Protein AF-A0A6A3LVZ6-F1 (afdb_monomer_lite)

Radius of gyration: 19.45 Å; chains: 1; bounding box: 36×35×68 Å

Foldseek 3Di:
DDDDDCQVVVQVVVVVVLLVVLLVLVLLVLLCVQPVVVSVCCCCPVVVDDQDDPPDPRPPPRDDSDDDDDDPPVVCPPDPDPRPNPPPVCCNVDCVCVVDPDPVSVVSSVVSVVSNVVVVVVVD

Sequence (124 aa):
MPTRRDSSKNEETFRRDFQKVQEALALITAVEHADYHAYDYILTKHCGIVRGRYGEELDEVKIETRFLLDLDMASHENQTDDGAITYDLVRFCGTHQREHPSEEYLTALSQIAALDENIWELRG

pLDDT: mean 73.67, std 15.97, range [31.95, 93.12]

Secondary structure (DSSP, 8-state):
------HHHHHHHHHHHHHHHHHHHHHHHHHHHH-HHHHHHIIIIIS----SSTTS--TT-PPP--------GGGGTT--STT-----HHHHHTTHHHHS--HHHHHHHHHHHHHHHHHHHTT-

Structure (mmCIF, N/CA/C/O backbone):
data_AF-A0A6A3LVZ6-F1
#
_entry.id   AF-A0A6A3LVZ6-F1
#
loop_
_atom_site.group_PDB
_atom_site.id
_atom_site.type_symbol
_atom_site.label_atom_id
_atom_site.label_alt_id
_atom_site.label_comp_id
_atom_site.label_asym_id
_atom_site.label_entity_id
_atom_site.label_seq_id
_atom_site.pdbx_PDB_ins_code
_atom_site.Cartn_x
_atom_site.Cartn_y
_atom_site.Cartn_z
_atom_site.occupancy
_atom_site.B_iso_or_equiv
_atom_site.auth_seq_id
_atom_site.auth_comp_id
_atom_site.auth_asym_id
_atom_site.auth_atom_id
_atom_site.pdbx_PDB_model_num
ATOM 1 N N . MET A 1 1 ? 1.539 -8.955 -41.911 1.00 31.95 1 MET A N 1
ATOM 2 C CA . MET A 1 1 ? 2.652 -8.965 -40.940 1.00 31.95 1 MET A CA 1
ATOM 3 C C . MET A 1 1 ? 2.880 -7.527 -40.494 1.00 31.95 1 MET A C 1
ATOM 5 O O . MET A 1 1 ? 3.474 -6.787 -41.270 1.00 31.95 1 MET A O 1
ATOM 9 N N . PRO A 1 2 ? 2.309 -7.071 -39.365 1.00 34.66 2 PRO A N 1
ATOM 10 C CA . PRO A 1 2 ? 2.479 -5.694 -38.916 1.00 34.66 2 PRO A CA 1
ATOM 11 C C . PRO A 1 2 ? 3.808 -5.522 -38.175 1.00 34.66 2 PRO A C 1
ATOM 13 O O . PRO A 1 2 ? 4.244 -6.389 -37.421 1.00 34.66 2 PRO A O 1
ATOM 16 N N . THR A 1 3 ? 4.450 -4.395 -38.449 1.00 43.03 3 THR A N 1
ATOM 17 C CA . THR A 1 3 ? 5.813 -4.035 -38.068 1.00 43.03 3 THR A CA 1
ATOM 18 C C . THR A 1 3 ? 5.882 -3.441 -36.656 1.00 43.03 3 THR A C 1
ATOM 20 O O . THR A 1 3 ? 5.219 -2.455 -36.349 1.00 43.03 3 THR A O 1
ATOM 23 N N . ARG A 1 4 ? 6.757 -4.045 -35.845 1.00 52.72 4 ARG A N 1
ATOM 24 C CA . ARG A 1 4 ? 7.405 -3.615 -34.590 1.00 52.72 4 ARG A CA 1
ATOM 25 C C . ARG A 1 4 ? 7.526 -2.079 -34.438 1.00 52.72 4 ARG A C 1
ATOM 27 O O . ARG A 1 4 ? 8.435 -1.482 -35.012 1.00 52.72 4 ARG A O 1
ATOM 34 N N . ARG A 1 5 ? 6.633 -1.430 -33.670 1.00 42.47 5 ARG A N 1
ATOM 35 C CA . ARG A 1 5 ? 6.787 -0.007 -33.271 1.00 42.47 5 ARG A CA 1
ATOM 36 C C . ARG A 1 5 ? 6.220 0.393 -31.894 1.00 42.47 5 ARG A C 1
ATOM 38 O O . ARG A 1 5 ? 6.208 1.582 -31.599 1.00 42.47 5 ARG A O 1
ATOM 45 N N . ASP A 1 6 ? 5.833 -0.561 -31.041 1.00 48.28 6 ASP A N 1
ATOM 46 C CA . ASP A 1 6 ? 5.129 -0.279 -29.771 1.00 48.28 6 ASP A CA 1
ATOM 47 C C . ASP A 1 6 ? 5.812 -0.831 -28.494 1.00 48.28 6 ASP A C 1
ATOM 49 O O . ASP A 1 6 ? 5.161 -0.947 -27.461 1.00 48.28 6 ASP A O 1
ATOM 53 N N . SER A 1 7 ? 7.111 -1.174 -28.496 1.00 52.88 7 SER A N 1
ATOM 54 C CA . SER A 1 7 ? 7.731 -1.752 -27.281 1.00 52.88 7 SER A CA 1
ATOM 55 C C . SER A 1 7 ? 8.014 -0.726 -26.171 1.00 52.88 7 SER A C 1
ATOM 57 O O . SER A 1 7 ? 7.783 -1.026 -25.004 1.00 52.88 7 SER A O 1
ATOM 59 N N . SER A 1 8 ? 8.434 0.505 -26.497 1.00 50.44 8 SER A N 1
ATOM 60 C CA . SER A 1 8 ? 8.816 1.496 -25.471 1.00 50.44 8 SER A CA 1
ATOM 61 C C . SER A 1 8 ? 7.624 2.083 -24.706 1.00 50.44 8 SER A C 1
ATOM 63 O O . SER A 1 8 ? 7.707 2.303 -23.501 1.00 50.44 8 SER A O 1
ATOM 65 N N . LYS A 1 9 ? 6.483 2.289 -25.381 1.00 52.16 9 LYS A N 1
ATOM 66 C CA . LYS A 1 9 ? 5.241 2.751 -24.735 1.00 52.16 9 LYS A CA 1
ATOM 67 C C . LYS A 1 9 ? 4.695 1.720 -23.748 1.00 52.16 9 LYS A C 1
ATOM 69 O O . LYS A 1 9 ? 4.144 2.101 -22.716 1.00 52.16 9 LYS A O 1
ATOM 74 N N . ASN A 1 10 ? 4.866 0.435 -24.054 1.00 68.56 10 ASN A N 1
ATOM 75 C CA . ASN A 1 10 ? 4.439 -0.645 -23.173 1.00 68.56 10 ASN A CA 1
ATOM 76 C C . ASN A 1 10 ? 5.322 -0.730 -21.928 1.00 68.56 10 ASN A C 1
ATOM 78 O O . ASN A 1 10 ? 4.796 -0.936 -20.841 1.00 68.56 10 ASN A O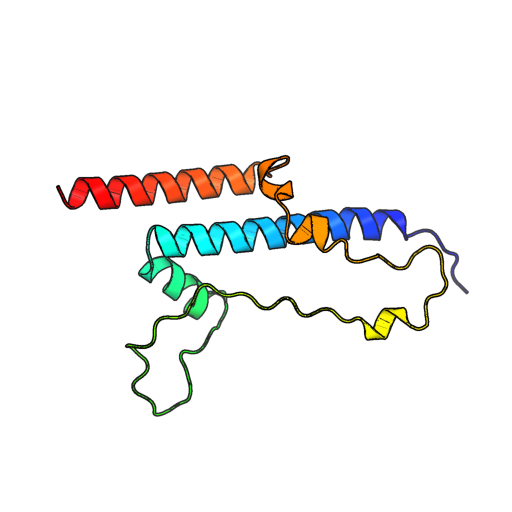 1
ATOM 82 N N . GLU A 1 11 ? 6.631 -0.497 -22.053 1.00 69.69 11 GLU A N 1
ATOM 83 C CA . GLU A 1 11 ? 7.542 -0.567 -20.909 1.00 69.69 11 GLU A CA 1
ATOM 84 C C . GLU A 1 11 ? 7.352 0.588 -19.913 1.00 69.69 11 GLU A C 1
ATOM 86 O O . GLU A 1 11 ? 7.267 0.349 -18.710 1.00 69.69 11 GLU A O 1
ATOM 91 N N . GLU A 1 12 ? 7.243 1.838 -20.376 1.00 75.69 12 GLU A N 1
ATOM 92 C CA . GLU A 1 12 ? 7.009 2.982 -19.477 1.00 75.69 12 GLU A CA 1
ATOM 93 C C . GLU A 1 12 ?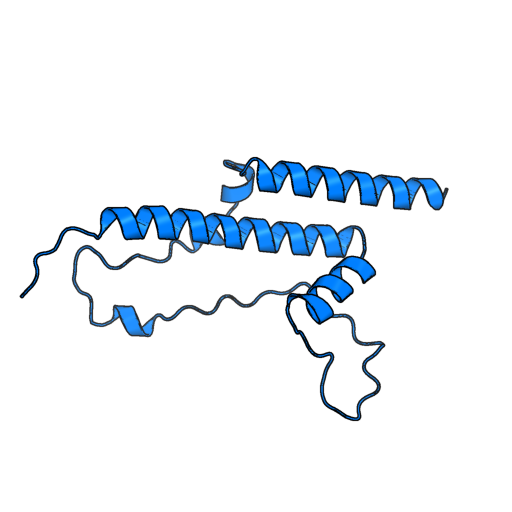 5.660 2.877 -18.757 1.00 75.69 12 GLU A C 1
ATOM 95 O O . GLU A 1 12 ? 5.569 3.130 -17.553 1.00 75.69 12 GLU A O 1
ATOM 100 N N . THR A 1 13 ? 4.619 2.454 -19.480 1.00 78.06 13 THR A N 1
ATOM 101 C CA . THR A 1 13 ? 3.291 2.230 -18.896 1.00 78.06 13 THR A CA 1
ATOM 102 C C . THR A 1 13 ? 3.343 1.105 -17.868 1.00 78.06 13 THR A C 1
ATOM 104 O O . THR A 1 13 ? 2.870 1.292 -16.750 1.00 78.06 13 THR A O 1
ATOM 107 N N . PHE A 1 14 ? 4.003 -0.008 -18.203 1.00 76.44 14 PHE A N 1
ATOM 108 C CA . PHE A 1 14 ? 4.206 -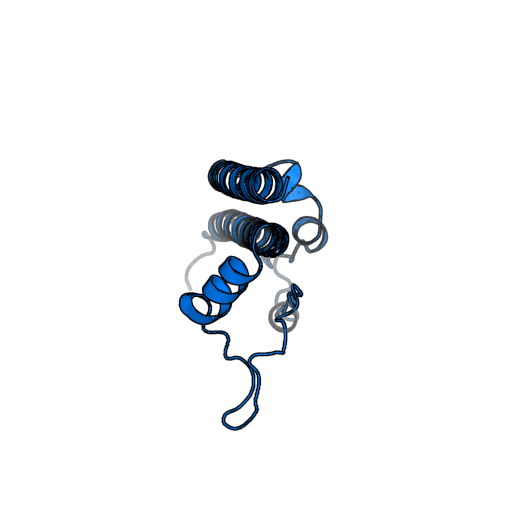1.127 -17.289 1.00 76.44 14 PHE A CA 1
ATOM 109 C C . PHE A 1 14 ? 4.943 -0.694 -16.021 1.00 76.44 14 PHE A C 1
ATOM 111 O O . PHE A 1 14 ? 4.467 -0.966 -14.927 1.00 76.44 14 PHE A O 1
ATOM 118 N N . ARG A 1 15 ? 6.054 0.047 -16.136 1.00 77.56 15 ARG A N 1
ATOM 119 C CA . ARG A 1 15 ? 6.815 0.550 -14.976 1.00 77.56 15 ARG A CA 1
ATOM 120 C C . ARG A 1 15 ? 5.980 1.467 -14.084 1.00 77.56 15 ARG A C 1
ATOM 122 O O . ARG A 1 15 ? 6.095 1.396 -12.863 1.00 77.56 15 ARG A O 1
ATOM 129 N N . ARG A 1 16 ? 5.136 2.314 -14.675 1.00 82.06 16 ARG A N 1
ATOM 130 C CA . ARG A 1 16 ? 4.237 3.194 -13.920 1.00 82.06 16 ARG A CA 1
ATOM 131 C C . ARG A 1 16 ? 3.153 2.402 -13.192 1.00 82.06 16 ARG A C 1
ATOM 133 O O . ARG A 1 16 ? 2.877 2.680 -12.030 1.00 82.06 16 ARG A O 1
ATOM 140 N N . ASP A 1 17 ? 2.553 1.419 -13.852 1.00 82.94 17 ASP A N 1
ATOM 141 C CA . ASP A 1 17 ? 1.548 0.557 -13.226 1.00 82.94 17 ASP A CA 1
ATOM 142 C C . ASP A 1 17 ? 2.182 -0.292 -12.113 1.00 82.94 17 ASP A C 1
ATOM 144 O O . ASP A 1 17 ? 1.600 -0.461 -11.044 1.00 82.94 17 ASP A O 1
ATOM 148 N N . PHE A 1 18 ? 3.428 -0.718 -12.309 1.00 81.75 18 PHE A N 1
ATOM 149 C CA . PHE A 1 18 ? 4.226 -1.426 -11.314 1.00 81.75 18 PHE A CA 1
ATOM 150 C C . PHE A 1 18 ? 4.481 -0.583 -10.058 1.00 81.75 18 PHE A C 1
ATOM 152 O O . PHE A 1 18 ? 4.289 -1.066 -8.943 1.00 81.75 18 PHE A O 1
ATOM 159 N N . GLN A 1 19 ? 4.831 0.696 -10.231 1.00 85.12 19 GLN A N 1
ATOM 160 C CA . GLN A 1 19 ? 4.952 1.644 -9.122 1.00 85.12 19 GLN A CA 1
ATOM 161 C C . GLN A 1 19 ? 3.617 1.834 -8.391 1.00 85.12 19 GLN A C 1
ATOM 163 O O . GLN A 1 19 ? 3.586 1.794 -7.164 1.00 85.12 19 GLN A O 1
ATOM 168 N N . LYS A 1 20 ? 2.507 1.981 -9.123 1.00 88.19 20 LYS A N 1
ATOM 169 C CA . LYS A 1 20 ? 1.175 2.135 -8.516 1.00 88.19 20 LYS A CA 1
ATOM 170 C C . LYS A 1 20 ? 0.782 0.940 -7.656 1.00 88.19 20 LYS A C 1
ATOM 172 O O . LYS A 1 20 ? 0.203 1.128 -6.591 1.00 88.19 20 LYS A O 1
ATOM 177 N N . VAL A 1 21 ? 1.092 -0.280 -8.099 1.00 88.06 21 VAL A N 1
ATOM 178 C CA . VAL A 1 21 ? 0.852 -1.490 -7.298 1.00 88.06 21 VAL A CA 1
ATOM 179 C C . VAL A 1 21 ? 1.690 -1.455 -6.021 1.00 88.06 21 VAL A C 1
ATOM 181 O O . VAL A 1 21 ? 1.155 -1.704 -4.944 1.00 88.06 21 VAL A O 1
ATOM 184 N N . GLN A 1 22 ? 2.973 -1.100 -6.122 1.00 88.06 22 GLN A N 1
ATOM 185 C CA . GLN A 1 22 ? 3.871 -0.992 -4.969 1.00 88.06 22 GLN A CA 1
ATOM 186 C C . GLN A 1 22 ? 3.330 0.001 -3.921 1.00 88.06 22 GLN A C 1
ATOM 188 O O . GLN A 1 22 ? 3.155 -0.348 -2.752 1.00 88.06 22 GLN A O 1
ATOM 193 N N . GLU A 1 23 ? 2.972 1.205 -4.374 1.00 91.00 23 GLU A N 1
ATOM 194 C CA . GLU A 1 23 ? 2.417 2.276 -3.543 1.00 91.00 23 GLU A CA 1
ATOM 195 C C . GLU A 1 23 ? 1.072 1.878 -2.920 1.00 91.00 23 GLU A C 1
ATOM 197 O O . GLU A 1 23 ? 0.853 2.096 -1.730 1.00 91.00 23 GLU A O 1
ATOM 202 N N . ALA A 1 24 ? 0.186 1.230 -3.680 1.00 90.62 24 ALA A N 1
ATOM 203 C CA . ALA A 1 24 ? -1.097 0.756 -3.166 1.00 90.62 24 ALA A CA 1
ATOM 204 C C . ALA A 1 24 ? -0.930 -0.295 -2.055 1.00 90.62 24 ALA A C 1
ATOM 206 O O . ALA A 1 24 ? -1.610 -0.218 -1.031 1.00 90.62 24 ALA A O 1
ATOM 207 N N . LEU A 1 25 ? -0.004 -1.247 -2.215 1.00 89.81 25 LEU A N 1
ATOM 208 C CA . LEU A 1 25 ? 0.298 -2.245 -1.182 1.00 89.81 25 LEU A CA 1
ATOM 209 C C . LEU A 1 25 ? 0.854 -1.592 0.091 1.00 89.81 25 LEU A C 1
ATOM 211 O O . LEU A 1 25 ? 0.478 -1.971 1.205 1.00 89.81 25 LEU A O 1
ATOM 215 N N . ALA A 1 26 ? 1.712 -0.582 -0.067 1.00 90.00 26 ALA A N 1
ATOM 216 C CA . ALA A 1 26 ? 2.234 0.190 1.053 1.00 90.00 26 ALA A CA 1
ATOM 217 C C . ALA A 1 26 ? 1.126 0.978 1.776 1.00 90.00 26 ALA A C 1
ATOM 219 O O . ALA A 1 26 ? 1.081 0.957 3.006 1.00 90.00 26 ALA A O 1
ATOM 220 N N . LEU A 1 27 ? 0.192 1.599 1.045 1.00 91.50 27 LEU A N 1
ATOM 221 C CA . LEU A 1 27 ? -0.958 2.299 1.636 1.00 91.50 27 LEU A CA 1
ATOM 222 C C . LEU A 1 27 ? -1.875 1.351 2.403 1.00 91.50 27 LEU A C 1
ATOM 224 O O . LEU A 1 27 ? -2.237 1.646 3.535 1.00 91.50 27 LEU A O 1
ATOM 228 N N . ILE A 1 28 ? -2.215 0.199 1.826 1.00 90.62 28 ILE A N 1
ATOM 229 C CA . ILE A 1 28 ? -3.044 -0.810 2.496 1.00 90.62 28 ILE A CA 1
ATOM 230 C C . ILE A 1 28 ? -2.381 -1.269 3.805 1.00 90.62 28 ILE A C 1
ATOM 232 O O . ILE A 1 28 ? -3.055 -1.406 4.824 1.00 90.62 28 ILE A O 1
ATOM 236 N N . THR A 1 29 ? -1.057 -1.445 3.795 1.00 90.81 29 THR A N 1
ATOM 237 C CA . THR A 1 29 ? -0.283 -1.786 4.999 1.00 90.81 29 THR A CA 1
ATOM 238 C C . THR A 1 29 ? -0.313 -0.661 6.035 1.00 90.81 29 THR A C 1
ATOM 240 O O . THR A 1 29 ? -0.463 -0.922 7.225 1.00 90.81 29 THR A O 1
ATOM 243 N N . ALA A 1 30 ? -0.208 0.597 5.600 1.00 90.62 30 ALA A N 1
ATOM 244 C CA . ALA A 1 30 ? -0.308 1.747 6.493 1.00 90.62 30 ALA A CA 1
ATOM 245 C C . ALA A 1 30 ? -1.705 1.860 7.129 1.00 90.62 30 ALA A C 1
ATOM 247 O O . ALA A 1 30 ? -1.805 2.145 8.320 1.00 90.62 30 ALA A O 1
ATOM 248 N N . VAL A 1 31 ? -2.771 1.588 6.366 1.00 91.25 31 VAL A N 1
ATOM 249 C CA . VAL A 1 31 ? -4.142 1.557 6.900 1.00 91.25 31 VAL A CA 1
ATOM 250 C C . VAL A 1 31 ? -4.292 0.460 7.946 1.00 91.25 31 VAL A C 1
ATOM 252 O O . VAL A 1 31 ? -4.876 0.725 8.984 1.00 91.25 31 VAL A O 1
ATOM 255 N N . GLU A 1 32 ? -3.749 -0.740 7.724 1.00 90.81 32 GLU A N 1
ATOM 256 C CA . GLU A 1 32 ? -3.823 -1.813 8.727 1.00 90.81 32 GLU A CA 1
ATOM 257 C C . GLU A 1 32 ? -3.183 -1.417 10.058 1.00 90.81 32 GLU A C 1
ATOM 259 O O . GLU A 1 32 ? -3.727 -1.731 11.117 1.00 90.81 32 GLU A O 1
ATOM 264 N N . HIS A 1 33 ? -2.068 -0.686 9.998 1.00 87.31 33 HIS A N 1
ATOM 265 C CA . HIS A 1 33 ? -1.386 -0.197 11.188 1.00 87.31 33 HIS A CA 1
ATOM 266 C C . HIS A 1 33 ? -2.184 0.883 11.931 1.00 87.31 33 HIS A C 1
ATOM 268 O O . HIS A 1 33 ? -2.251 0.839 13.157 1.00 87.31 33 HIS A O 1
ATOM 274 N N . ALA A 1 34 ? -2.787 1.824 11.198 1.00 88.00 34 ALA A N 1
ATOM 275 C CA . ALA A 1 34 ? -3.542 2.938 11.774 1.00 88.00 34 ALA A CA 1
ATOM 276 C C . ALA A 1 34 ? -4.947 2.521 12.252 1.00 88.00 34 ALA A C 1
ATOM 278 O O . ALA A 1 34 ? -5.378 2.876 13.346 1.00 88.00 34 ALA A O 1
ATOM 279 N N . ASP A 1 35 ? -5.679 1.759 11.436 1.00 88.56 35 ASP A N 1
ATOM 280 C CA . ASP A 1 35 ? -7.025 1.272 11.731 1.00 88.56 35 ASP A CA 1
ATOM 281 C C . ASP A 1 35 ? -7.310 -0.064 11.023 1.00 88.56 35 ASP A C 1
ATOM 283 O O . ASP A 1 35 ? -7.674 -0.143 9.842 1.00 88.56 35 ASP A O 1
ATOM 287 N N . TYR A 1 36 ? -7.234 -1.138 11.806 1.00 87.44 36 TYR A N 1
ATOM 288 C CA . TYR A 1 36 ? -7.535 -2.488 11.347 1.00 87.44 36 TYR A CA 1
ATOM 289 C C . TYR A 1 36 ? -8.970 -2.651 10.807 1.00 87.44 36 TYR A C 1
ATOM 291 O O . TYR A 1 36 ? -9.193 -3.422 9.873 1.00 87.44 36 TYR A O 1
ATOM 299 N N . HIS A 1 37 ? -9.961 -1.944 11.365 1.00 87.12 37 HIS A N 1
ATOM 300 C CA . HIS A 1 37 ? -11.347 -2.041 10.896 1.00 87.12 37 HIS A CA 1
ATOM 301 C C . HIS A 1 37 ? -11.521 -1.391 9.523 1.00 87.12 37 HIS A C 1
ATOM 303 O O . HIS A 1 37 ? -12.253 -1.920 8.683 1.00 87.12 37 HIS A O 1
ATOM 309 N N . ALA A 1 38 ? -10.821 -0.284 9.269 1.00 88.69 38 ALA A N 1
ATOM 310 C CA . ALA A 1 38 ? -10.780 0.330 7.946 1.00 88.69 38 ALA A CA 1
ATOM 311 C C . ALA A 1 38 ? -10.089 -0.591 6.927 1.00 88.69 38 ALA A C 1
ATOM 313 O O . ALA A 1 38 ? -10.608 -0.785 5.825 1.00 88.69 38 ALA A O 1
ATOM 314 N N . TYR A 1 39 ? -8.968 -1.212 7.306 1.00 90.62 39 TYR A N 1
ATOM 315 C CA . TYR A 1 39 ? -8.274 -2.201 6.477 1.00 90.62 39 TYR A CA 1
ATOM 316 C C . TYR A 1 39 ? -9.185 -3.376 6.101 1.00 90.62 39 TYR A C 1
ATOM 318 O O . TYR A 1 39 ? -9.344 -3.695 4.921 1.00 90.62 39 TYR A O 1
ATOM 326 N N . ASP A 1 40 ? -9.852 -3.973 7.087 1.00 87.94 40 ASP A N 1
ATOM 327 C CA . ASP A 1 40 ? -10.782 -5.073 6.853 1.00 87.94 40 ASP A CA 1
ATOM 328 C C . ASP A 1 40 ? -11.964 -4.672 5.958 1.00 87.94 40 ASP A C 1
ATOM 330 O O . ASP A 1 40 ? -12.353 -5.415 5.051 1.00 87.94 40 ASP A O 1
ATOM 334 N N . TYR A 1 41 ? -12.514 -3.474 6.161 1.00 87.25 41 TYR A N 1
ATOM 335 C CA . TYR A 1 41 ? -13.584 -2.951 5.321 1.00 87.25 41 TYR A CA 1
ATOM 336 C C . TYR A 1 41 ? -13.136 -2.812 3.861 1.00 87.25 41 TYR A C 1
ATOM 338 O O . TYR A 1 41 ? -13.859 -3.225 2.950 1.00 87.25 41 TYR A O 1
ATOM 346 N N . ILE A 1 42 ? -11.932 -2.282 3.623 1.00 89.06 42 ILE A N 1
ATOM 347 C CA . ILE A 1 42 ? -11.358 -2.168 2.276 1.00 89.06 42 ILE A CA 1
ATOM 348 C C . ILE A 1 42 ? -11.252 -3.553 1.634 1.00 89.06 42 ILE A C 1
ATOM 350 O O . ILE A 1 42 ? -11.738 -3.761 0.519 1.00 89.06 42 ILE A O 1
ATOM 354 N N . LEU A 1 43 ? -10.687 -4.523 2.347 1.00 87.81 43 LEU A N 1
ATOM 355 C CA . LEU A 1 43 ? -10.473 -5.858 1.801 1.00 87.81 43 LEU A CA 1
ATOM 356 C C . LEU A 1 43 ? -11.775 -6.610 1.515 1.00 87.81 43 LEU A C 1
ATOM 358 O O . LEU A 1 43 ? -11.928 -7.209 0.449 1.00 87.81 43 LEU A O 1
ATOM 362 N N . THR A 1 44 ? -12.739 -6.554 2.426 1.00 86.56 44 THR A N 1
ATOM 363 C CA . THR A 1 44 ? -13.997 -7.298 2.282 1.00 86.56 44 THR A CA 1
ATOM 364 C C . THR A 1 44 ? -14.969 -6.633 1.306 1.00 86.56 44 THR A C 1
ATOM 366 O O . THR A 1 44 ? -15.637 -7.329 0.539 1.00 86.56 44 THR A O 1
ATOM 369 N N . LYS A 1 45 ? -15.058 -5.293 1.286 1.00 87.25 45 LYS A N 1
ATOM 370 C CA . LYS A 1 45 ? -16.022 -4.560 0.442 1.00 87.25 45 LYS A CA 1
ATOM 371 C C . LYS A 1 45 ? -15.475 -4.144 -0.910 1.00 87.25 45 LYS A C 1
ATOM 373 O O . LYS A 1 45 ? -16.215 -4.210 -1.889 1.00 87.25 45 LYS A O 1
ATOM 378 N N . HIS A 1 46 ? -14.220 -3.710 -0.971 1.00 86.56 46 HIS A N 1
ATOM 379 C CA . HIS A 1 46 ? -13.629 -3.189 -2.203 1.00 86.56 46 HIS A CA 1
ATOM 380 C C . HIS A 1 46 ? -12.769 -4.228 -2.924 1.00 86.56 46 HIS A C 1
ATOM 382 O O . HIS A 1 46 ? -12.787 -4.264 -4.152 1.00 86.56 46 HIS A O 1
ATOM 388 N N . CYS A 1 47 ? -12.077 -5.109 -2.192 1.00 83.62 47 CYS A N 1
ATOM 389 C CA . CYS A 1 47 ? -11.281 -6.187 -2.794 1.00 83.62 47 CYS A CA 1
ATOM 390 C C . CYS A 1 47 ? -12.034 -7.525 -2.904 1.00 83.62 47 CYS A C 1
ATOM 392 O O . CYS A 1 47 ? -11.529 -8.453 -3.531 1.00 83.62 47 CYS A O 1
ATOM 394 N N . GLY A 1 48 ? -13.233 -7.636 -2.323 1.00 83.44 48 GLY A N 1
ATOM 395 C CA . GLY A 1 48 ? -14.062 -8.842 -2.401 1.00 83.44 48 GLY A CA 1
ATOM 396 C C . GLY A 1 48 ? -13.473 -10.055 -1.675 1.00 83.44 48 GLY A C 1
ATOM 397 O O . GLY A 1 48 ? -13.813 -11.190 -2.010 1.00 83.44 48 GLY A O 1
ATOM 398 N N . ILE A 1 49 ? -12.587 -9.835 -0.698 1.00 83.06 49 ILE A N 1
ATOM 399 C CA . ILE A 1 49 ? -12.017 -10.911 0.112 1.00 83.06 49 ILE A CA 1
ATOM 400 C C . ILE A 1 49 ? -13.110 -11.463 1.026 1.00 83.06 49 ILE A C 1
ATOM 402 O O . ILE A 1 49 ? -13.675 -10.753 1.857 1.00 83.06 49 ILE A O 1
ATOM 406 N N . VAL A 1 50 ? -13.414 -12.750 0.867 1.00 74.88 50 VAL A N 1
ATOM 407 C CA . VAL A 1 50 ? -14.372 -13.456 1.719 1.00 74.88 50 VAL A CA 1
ATOM 408 C C . VAL A 1 50 ? -13.623 -14.029 2.915 1.00 74.88 50 VAL A C 1
ATOM 410 O O . VAL A 1 50 ? -12.651 -14.770 2.751 1.00 74.88 50 VAL A O 1
ATOM 413 N N . ARG A 1 51 ? -14.086 -13.705 4.124 1.00 69.25 51 ARG A N 1
ATOM 414 C CA . ARG A 1 51 ? -13.619 -14.355 5.351 1.00 69.25 51 ARG A CA 1
ATOM 415 C C . ARG A 1 51 ? -14.084 -15.817 5.312 1.00 69.25 51 ARG A C 1
ATOM 417 O O . ARG A 1 51 ? -15.277 -16.077 5.437 1.00 69.25 51 ARG A O 1
ATOM 424 N N . GLY A 1 52 ? -13.131 -16.724 5.063 1.00 62.88 52 GLY A N 1
ATOM 425 C CA . GLY A 1 52 ? -13.253 -18.192 4.989 1.00 62.88 52 GLY A CA 1
ATOM 426 C C . GLY A 1 52 ? -14.457 -18.757 4.214 1.00 62.88 52 GLY A C 1
ATOM 427 O O . GLY A 1 52 ? -14.902 -18.171 3.227 1.00 62.88 52 GLY A O 1
ATOM 428 N N . ARG A 1 53 ? -14.911 -19.974 4.561 1.00 59.34 53 ARG A N 1
ATOM 4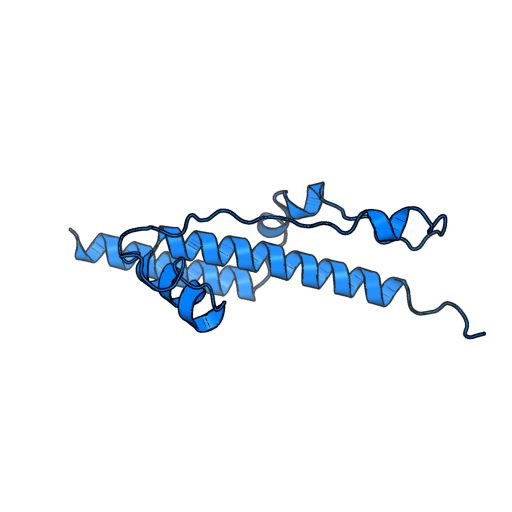29 C CA . ARG A 1 53 ? -15.975 -20.700 3.832 1.00 59.34 53 ARG A CA 1
ATOM 430 C C . ARG A 1 53 ? -17.316 -20.627 4.567 1.00 59.34 53 ARG A C 1
ATOM 432 O O . ARG A 1 53 ? -17.377 -20.503 5.784 1.00 59.34 53 ARG A O 1
ATOM 439 N N . TYR A 1 54 ? -18.404 -20.745 3.804 1.00 49.69 54 TYR A N 1
ATOM 440 C CA . TYR A 1 54 ? -19.775 -20.756 4.323 1.00 49.69 54 TYR A CA 1
ATOM 441 C C . TYR A 1 54 ? -19.942 -21.811 5.436 1.00 49.69 54 TYR A C 1
ATOM 443 O O . TYR A 1 54 ? -19.817 -23.004 5.159 1.00 49.69 54 TYR A O 1
ATOM 451 N N . GLY A 1 55 ? -20.238 -21.375 6.667 1.00 58.25 55 GLY A N 1
ATOM 452 C CA . GLY A 1 55 ? -20.508 -22.252 7.817 1.00 58.25 55 GLY A CA 1
ATOM 453 C C . GLY A 1 55 ? -19.472 -22.242 8.949 1.00 58.25 55 GLY A C 1
ATOM 454 O O . GLY A 1 55 ? -19.686 -22.937 9.937 1.00 58.25 55 GLY A O 1
ATOM 455 N N . GLU A 1 56 ? -18.389 -21.468 8.845 1.00 59.78 56 GLU A N 1
ATOM 456 C CA . GLU A 1 56 ? -17.409 -21.285 9.928 1.00 59.78 56 GLU A CA 1
ATOM 457 C C . GLU A 1 56 ? -17.622 -19.928 10.639 1.00 59.78 56 GLU A C 1
ATOM 459 O O . GLU A 1 56 ? -17.863 -18.909 9.987 1.00 59.78 56 GLU A O 1
ATOM 464 N N . GLU A 1 57 ? -17.535 -19.900 11.977 1.00 51.97 57 GLU A N 1
ATOM 465 C CA . GLU A 1 57 ? -17.488 -18.661 12.775 1.00 51.97 57 GLU A CA 1
ATOM 466 C C . GLU A 1 57 ? -16.130 -17.979 12.546 1.00 51.97 57 GLU A C 1
ATOM 468 O O . GLU A 1 57 ? -15.137 -18.273 13.204 1.00 51.97 57 GLU A O 1
ATOM 473 N N . LEU A 1 58 ? -16.067 -17.116 11.533 1.00 55.72 58 LEU A N 1
ATOM 474 C CA . LEU A 1 58 ? -14.821 -16.518 11.034 1.00 55.72 58 LEU A CA 1
ATOM 475 C C . LEU A 1 58 ? -14.655 -15.045 11.401 1.00 55.72 58 LEU A C 1
ATOM 477 O O . LEU A 1 58 ? -13.696 -14.412 10.963 1.00 55.72 58 LEU A O 1
ATOM 481 N N . ASP A 1 59 ? -15.561 -14.498 12.211 1.00 53.84 59 ASP A N 1
ATOM 482 C CA . ASP A 1 59 ? -15.490 -13.099 12.642 1.00 53.84 59 ASP A CA 1
ATOM 483 C C . ASP A 1 59 ? -14.269 -12.799 13.528 1.00 53.84 59 ASP A C 1
ATOM 485 O O . ASP A 1 59 ? -13.906 -11.635 13.688 1.00 53.84 59 ASP A O 1
ATOM 489 N N . GLU A 1 60 ? -13.585 -13.829 14.038 1.00 57.19 60 GLU A N 1
ATOM 490 C CA . GLU A 1 60 ? -12.388 -13.681 14.874 1.00 57.19 60 GLU A CA 1
ATOM 491 C C . GLU A 1 60 ? -11.055 -13.852 14.121 1.00 57.19 60 GLU A C 1
ATOM 493 O O . GLU A 1 60 ? -9.998 -13.525 14.672 1.00 57.19 60 GLU A O 1
ATOM 498 N N . VAL A 1 61 ? -11.052 -14.328 12.867 1.00 68.25 61 VAL A N 1
ATOM 499 C CA . VAL A 1 61 ? -9.793 -14.535 12.128 1.00 68.25 61 VAL A CA 1
ATOM 500 C C . VAL A 1 61 ? -9.359 -13.230 11.474 1.00 68.25 61 VAL A C 1
ATOM 502 O O . VAL A 1 61 ? -9.901 -12.811 10.450 1.00 68.25 61 VAL A O 1
ATOM 505 N N . LYS A 1 62 ? -8.335 -12.597 12.052 1.00 76.06 62 LYS A N 1
ATOM 506 C CA . LYS A 1 62 ? -7.692 -11.437 11.438 1.00 76.06 62 LYS A CA 1
ATOM 507 C C . LYS A 1 62 ? -7.071 -11.814 10.091 1.00 76.06 62 LYS A C 1
ATOM 509 O O . LYS A 1 62 ? -6.273 -12.743 10.003 1.00 76.06 62 LYS A O 1
ATOM 514 N N . ILE A 1 63 ? -7.396 -11.043 9.060 1.00 79.75 63 ILE A N 1
ATOM 515 C CA . ILE A 1 63 ? -6.669 -11.019 7.793 1.00 79.75 63 ILE A CA 1
ATOM 516 C C . ILE A 1 63 ? -5.264 -10.471 8.060 1.00 79.75 63 ILE A C 1
ATOM 518 O O . ILE A 1 63 ? -5.125 -9.360 8.573 1.00 79.75 63 ILE A O 1
ATOM 522 N N . GLU A 1 64 ? -4.242 -11.268 7.748 1.00 82.38 64 GLU A N 1
ATOM 523 C CA . GLU A 1 64 ? -2.840 -10.860 7.843 1.00 82.38 64 GLU A CA 1
ATOM 524 C C . GLU A 1 64 ? -2.450 -9.958 6.664 1.00 82.38 64 GLU A C 1
ATOM 526 O O . GLU A 1 64 ? -2.776 -10.246 5.511 1.00 82.38 64 GLU A O 1
ATOM 531 N N . THR A 1 65 ? -1.639 -8.934 6.933 1.00 85.56 65 THR A N 1
ATOM 532 C CA . THR A 1 65 ? -1.036 -8.063 5.912 1.00 85.56 65 THR A CA 1
ATOM 533 C C . THR A 1 65 ? 0.125 -8.762 5.200 1.00 85.56 65 THR A C 1
ATOM 535 O O . THR A 1 65 ? 1.297 -8.418 5.366 1.00 85.56 65 THR A O 1
ATOM 538 N N . ARG A 1 66 ? -0.185 -9.805 4.427 1.00 85.31 66 ARG A N 1
ATOM 539 C CA . ARG A 1 66 ? 0.778 -10.550 3.605 1.00 85.31 66 ARG A CA 1
ATOM 540 C C . ARG A 1 66 ? 0.275 -10.643 2.175 1.00 85.31 66 ARG A C 1
ATOM 542 O O . ARG A 1 66 ? -0.838 -11.095 1.926 1.00 85.31 66 ARG A O 1
ATOM 549 N N . PHE A 1 67 ? 1.126 -10.254 1.235 1.00 84.75 67 PHE A N 1
ATOM 550 C CA . PHE A 1 67 ? 0.800 -10.236 -0.186 1.00 84.75 67 PHE A CA 1
ATOM 551 C C . PHE A 1 67 ? 1.656 -11.255 -0.930 1.00 84.75 67 PHE A C 1
ATOM 553 O O . PHE A 1 67 ? 2.860 -11.359 -0.692 1.00 84.75 67 PHE A O 1
ATOM 560 N N . LEU A 1 68 ? 1.024 -12.010 -1.826 1.00 84.19 68 LEU A N 1
ATOM 561 C CA . LEU A 1 68 ? 1.704 -12.946 -2.713 1.00 84.19 68 LEU A CA 1
ATOM 562 C C . LEU A 1 68 ? 1.981 -12.259 -4.047 1.00 84.19 68 LEU A C 1
ATOM 564 O O . LEU A 1 68 ? 1.081 -11.672 -4.645 1.00 84.19 68 LEU A O 1
ATOM 568 N N . LEU A 1 69 ? 3.227 -12.351 -4.501 1.00 82.06 69 LEU A N 1
ATOM 569 C CA . LEU A 1 69 ? 3.628 -11.928 -5.834 1.00 82.06 69 LEU A CA 1
ATOM 570 C C . LEU A 1 69 ? 3.669 -13.163 -6.734 1.00 82.06 69 LEU A C 1
ATOM 572 O O . LEU A 1 69 ? 4.554 -14.004 -6.582 1.00 82.06 69 LEU A O 1
ATOM 576 N N . ASP A 1 70 ? 2.698 -13.267 -7.637 1.00 81.81 70 ASP A N 1
ATOM 577 C CA . ASP A 1 70 ? 2.648 -14.311 -8.660 1.00 81.81 70 ASP A CA 1
ATOM 578 C C . ASP A 1 70 ? 3.237 -13.774 -9.970 1.00 81.81 70 ASP A C 1
ATOM 580 O O . ASP A 1 70 ? 2.880 -12.684 -10.424 1.00 81.81 70 ASP A O 1
ATOM 584 N N . LEU A 1 71 ? 4.184 -14.514 -10.543 1.00 74.25 71 LEU A N 1
ATOM 585 C CA . LEU A 1 71 ? 4.954 -14.113 -11.717 1.00 74.25 71 LEU A CA 1
ATOM 586 C C . LEU A 1 71 ? 4.817 -15.194 -12.785 1.00 74.25 71 LEU A C 1
ATOM 588 O O . LEU A 1 71 ? 5.239 -16.334 -12.579 1.00 74.25 71 LEU A O 1
ATOM 592 N N . ASP A 1 72 ? 4.291 -14.825 -13.953 1.00 72.38 72 ASP A N 1
ATOM 593 C CA . ASP A 1 72 ? 4.206 -15.734 -15.097 1.00 72.38 72 ASP A CA 1
ATOM 594 C C . ASP A 1 72 ? 5.563 -15.846 -15.808 1.00 72.38 72 ASP A C 1
ATOM 596 O O . ASP A 1 72 ? 5.835 -15.223 -16.838 1.00 72.38 72 ASP A O 1
ATOM 600 N N . MET A 1 73 ? 6.431 -16.674 -15.229 1.00 68.06 73 MET A N 1
ATOM 601 C CA . MET A 1 73 ? 7.766 -16.963 -15.755 1.00 68.06 73 MET A CA 1
ATOM 602 C C . MET A 1 73 ? 7.731 -17.826 -17.031 1.00 68.06 73 MET A C 1
ATOM 604 O O . MET A 1 73 ? 8.701 -17.828 -17.788 1.00 68.06 73 MET A O 1
ATOM 608 N N . ALA A 1 74 ? 6.630 -18.541 -17.300 1.00 60.69 74 ALA A N 1
ATOM 609 C CA . ALA A 1 74 ? 6.517 -19.476 -18.426 1.00 60.69 74 ALA A CA 1
ATOM 610 C C . ALA A 1 74 ? 6.406 -18.755 -19.782 1.00 60.69 74 ALA A C 1
ATOM 612 O O . ALA A 1 74 ? 6.828 -19.273 -20.818 1.00 60.69 74 ALA A O 1
ATOM 613 N N . SER A 1 75 ? 5.892 -17.525 -19.780 1.00 54.50 75 SER A N 1
ATOM 614 C CA . SER A 1 75 ? 5.777 -16.675 -20.971 1.00 54.50 75 SER A CA 1
ATOM 615 C C . SER A 1 75 ? 7.129 -16.206 -21.553 1.00 54.50 75 SER A C 1
ATOM 617 O O . SER A 1 75 ? 7.184 -15.754 -22.705 1.00 54.50 75 SER A O 1
ATOM 619 N N . HIS A 1 76 ? 8.225 -16.360 -20.797 1.00 52.50 76 HIS A N 1
ATOM 620 C CA . HIS A 1 76 ? 9.564 -15.877 -21.148 1.00 52.50 76 HIS A CA 1
ATOM 621 C C . HIS A 1 76 ? 10.490 -16.932 -21.776 1.00 52.50 76 HIS A C 1
ATOM 623 O O . HIS A 1 76 ? 11.482 -16.555 -22.398 1.00 52.50 76 HIS A O 1
ATOM 629 N N . GLU A 1 77 ? 10.179 -18.231 -21.692 1.00 49.06 77 GLU A N 1
ATOM 630 C CA . GLU A 1 77 ? 11.069 -19.292 -22.209 1.00 49.06 77 GLU A CA 1
ATOM 631 C C . GLU A 1 77 ? 11.198 -19.288 -23.746 1.00 49.06 77 GLU A C 1
ATOM 633 O O . GLU A 1 77 ? 12.194 -19.759 -24.291 1.00 49.06 77 GLU A O 1
ATOM 638 N N . ASN A 1 78 ? 10.231 -18.693 -24.453 1.00 48.12 78 ASN A N 1
ATOM 639 C CA . ASN A 1 78 ? 10.192 -18.651 -25.920 1.00 48.12 78 ASN A CA 1
ATOM 640 C C . ASN A 1 78 ? 10.557 -17.280 -26.519 1.00 48.12 78 ASN A C 1
ATOM 642 O O . ASN A 1 78 ? 10.507 -17.113 -27.739 1.00 48.12 78 ASN A O 1
ATOM 646 N N . GLN A 1 79 ? 10.899 -16.288 -25.691 1.00 49.84 79 GLN A N 1
ATOM 647 C CA . GLN A 1 79 ? 11.207 -14.927 -26.137 1.00 49.84 79 GLN A CA 1
ATOM 648 C C . GLN A 1 79 ? 12.705 -14.646 -25.989 1.00 49.84 79 GLN A C 1
ATOM 650 O O . GLN A 1 79 ? 13.146 -13.955 -25.079 1.00 49.84 79 GLN A O 1
ATOM 655 N N . THR A 1 80 ? 13.503 -15.143 -26.934 1.00 48.34 80 THR A N 1
ATOM 656 C CA . THR A 1 80 ? 14.900 -14.716 -27.148 1.00 48.34 80 THR A CA 1
ATOM 657 C C . THR A 1 80 ? 14.994 -13.336 -27.821 1.00 48.34 80 THR A C 1
ATOM 659 O O . THR A 1 80 ? 15.952 -13.073 -28.546 1.00 48.34 80 THR A O 1
ATOM 662 N N . ASP A 1 81 ? 13.979 -12.480 -27.673 1.00 44.97 81 ASP A N 1
ATOM 663 C CA . ASP A 1 81 ? 13.901 -11.182 -28.346 1.00 44.97 81 ASP A CA 1
ATOM 664 C C . ASP A 1 81 ? 14.106 -10.051 -27.333 1.00 44.97 81 ASP A C 1
ATOM 666 O O . ASP A 1 81 ? 13.656 -10.120 -26.189 1.00 44.97 81 ASP A O 1
ATOM 670 N N . ASP A 1 82 ? 14.772 -9.003 -27.804 1.00 48.28 82 ASP A N 1
ATOM 671 C CA . ASP A 1 82 ? 15.247 -7.777 -27.139 1.00 48.28 82 ASP A CA 1
ATOM 672 C C . ASP A 1 82 ? 14.108 -6.883 -26.571 1.00 48.28 82 ASP A C 1
ATOM 674 O O . ASP A 1 82 ? 14.202 -5.660 -26.521 1.00 48.28 82 ASP A O 1
ATOM 678 N N . GLY A 1 83 ? 12.962 -7.484 -26.239 1.00 46.69 83 GLY A N 1
ATOM 679 C CA . GLY A 1 83 ? 11.723 -6.840 -25.800 1.00 46.69 83 GLY A CA 1
ATOM 680 C C . GLY A 1 83 ? 10.941 -7.623 -24.742 1.00 46.69 83 GLY A C 1
ATOM 681 O O . GLY A 1 83 ? 9.821 -7.230 -24.416 1.00 46.69 83 GLY A O 1
ATOM 682 N N . ALA A 1 84 ? 11.501 -8.708 -24.196 1.00 53.19 84 ALA A N 1
ATOM 683 C CA . ALA A 1 84 ? 10.964 -9.325 -22.989 1.00 53.19 84 ALA A CA 1
ATOM 684 C C . ALA A 1 84 ? 11.116 -8.334 -21.824 1.00 53.19 84 ALA A C 1
ATOM 686 O O . ALA A 1 84 ? 12.233 -7.999 -21.432 1.00 53.19 84 ALA A O 1
ATOM 687 N N . ILE A 1 85 ? 9.997 -7.847 -21.278 1.00 56.41 85 ILE A N 1
ATOM 688 C CA . ILE A 1 85 ? 10.008 -7.009 -20.076 1.00 56.41 85 ILE A CA 1
ATOM 689 C C . ILE A 1 85 ? 10.544 -7.877 -18.939 1.00 56.41 85 ILE A C 1
ATOM 691 O O . ILE A 1 85 ? 9.840 -8.730 -18.407 1.00 56.41 85 ILE A O 1
ATOM 695 N N . THR A 1 86 ? 11.813 -7.699 -18.589 1.00 64.62 86 THR A N 1
ATOM 696 C CA . THR A 1 86 ? 12.397 -8.358 -17.425 1.00 64.62 86 THR A CA 1
ATOM 697 C C . THR A 1 86 ? 11.742 -7.783 -16.178 1.00 64.62 86 THR A C 1
ATOM 699 O O . THR A 1 86 ? 11.863 -6.582 -15.924 1.00 64.62 86 THR A O 1
ATOM 702 N N . TYR A 1 87 ? 11.054 -8.621 -15.401 1.00 69.06 87 TYR A N 1
ATOM 703 C CA . TYR A 1 87 ? 10.531 -8.221 -14.099 1.00 69.06 87 TYR A CA 1
ATOM 704 C C . TYR A 1 87 ? 11.690 -7.776 -13.199 1.00 69.06 87 TYR A C 1
ATOM 706 O O . TYR A 1 87 ? 12.493 -8.591 -12.745 1.00 69.06 87 TYR A O 1
ATOM 714 N N . ASP A 1 88 ? 11.787 -6.474 -12.932 1.00 75.62 88 ASP A N 1
ATOM 715 C CA . ASP A 1 88 ? 12.774 -5.926 -12.003 1.00 75.62 88 ASP A CA 1
ATOM 716 C C . ASP A 1 88 ? 12.258 -6.072 -10.564 1.00 75.62 88 ASP A C 1
ATOM 718 O O . ASP A 1 88 ? 11.736 -5.138 -9.948 1.00 75.62 88 ASP A O 1
ATOM 722 N N . LEU A 1 89 ? 12.363 -7.296 -10.040 1.00 77.94 89 LEU A N 1
ATOM 723 C CA . LEU A 1 89 ? 11.932 -7.637 -8.682 1.00 77.94 89 LEU A CA 1
ATOM 724 C C . LEU A 1 89 ? 12.727 -6.885 -7.615 1.00 77.94 89 LEU A C 1
ATOM 726 O O . LEU A 1 89 ? 12.198 -6.608 -6.541 1.00 77.94 89 LEU A O 1
ATOM 730 N N . VAL A 1 90 ? 13.981 -6.529 -7.910 1.00 78.62 90 VAL A N 1
ATOM 731 C CA . VAL A 1 90 ? 14.810 -5.724 -7.007 1.00 78.62 90 VAL A CA 1
ATOM 732 C C . VAL A 1 90 ? 14.191 -4.342 -6.851 1.00 78.62 90 VAL A C 1
ATOM 734 O O . VAL A 1 90 ? 14.066 -3.848 -5.731 1.00 78.62 90 VAL A O 1
ATOM 737 N N . ARG A 1 91 ? 13.738 -3.738 -7.952 1.00 75.38 91 ARG A N 1
ATOM 738 C CA . ARG A 1 91 ? 13.034 -2.457 -7.908 1.00 75.38 91 ARG A CA 1
ATOM 739 C C . ARG A 1 91 ? 11.652 -2.564 -7.263 1.00 75.38 91 ARG A C 1
ATOM 741 O O . ARG A 1 91 ? 11.308 -1.679 -6.484 1.00 75.38 91 ARG A O 1
ATOM 748 N N . PHE A 1 92 ? 10.899 -3.636 -7.532 1.00 76.75 92 PHE A N 1
ATOM 749 C CA . PHE A 1 92 ? 9.569 -3.857 -6.940 1.00 76.75 92 PHE A CA 1
ATOM 750 C C . PHE A 1 92 ? 9.607 -4.022 -5.423 1.00 76.75 92 PHE A C 1
ATOM 752 O O . PHE A 1 92 ? 8.900 -3.344 -4.687 1.00 76.75 92 PHE A O 1
ATOM 759 N N . CYS A 1 93 ? 10.442 -4.946 -4.951 1.00 79.75 93 CYS A N 1
ATOM 760 C CA . CYS A 1 93 ? 10.554 -5.277 -3.536 1.00 79.75 93 CYS A CA 1
ATOM 761 C C . CYS A 1 93 ? 11.463 -4.288 -2.789 1.00 79.75 93 CYS A C 1
ATOM 763 O O . CYS A 1 93 ? 11.592 -4.367 -1.568 1.00 79.75 93 CYS A O 1
ATOM 765 N N . GLY A 1 94 ? 12.128 -3.390 -3.518 1.00 79.44 94 GLY A N 1
ATOM 766 C CA . GLY A 1 94 ? 13.045 -2.395 -2.985 1.00 79.44 94 GLY A CA 1
ATOM 767 C C . GLY A 1 94 ? 12.358 -1.130 -2.471 1.00 79.44 94 GLY A C 1
ATOM 768 O O . GLY A 1 94 ? 11.144 -1.044 -2.297 1.00 79.44 94 GLY A O 1
ATOM 769 N N . THR A 1 95 ? 13.163 -0.098 -2.237 1.00 78.12 95 THR A N 1
ATOM 770 C CA . THR A 1 95 ? 12.741 1.183 -1.649 1.00 78.12 95 THR A CA 1
ATOM 771 C C . THR A 1 95 ? 12.346 2.234 -2.678 1.00 78.12 95 THR A C 1
ATOM 773 O O . THR A 1 95 ? 12.229 3.403 -2.329 1.00 78.12 95 THR A O 1
ATOM 776 N N . HIS A 1 96 ? 12.103 1.850 -3.933 1.00 75.94 96 HIS A N 1
ATOM 777 C CA . HIS A 1 96 ? 11.890 2.809 -5.018 1.00 75.94 96 HIS A CA 1
ATOM 778 C C . HIS A 1 96 ? 10.739 3.792 -4.743 1.00 75.94 96 HIS A C 1
ATOM 780 O O . HIS A 1 96 ? 10.896 4.994 -4.927 1.00 75.94 96 HIS A O 1
ATOM 786 N N . GLN A 1 97 ? 9.632 3.303 -4.184 1.00 70.12 97 GLN A N 1
ATOM 787 C CA . GLN A 1 97 ? 8.502 4.113 -3.710 1.00 70.12 97 GLN A CA 1
ATOM 788 C C . GLN A 1 97 ? 8.849 5.153 -2.626 1.00 70.12 97 GLN A C 1
ATOM 790 O O . GLN A 1 97 ? 8.101 6.100 -2.421 1.00 70.12 97 GLN A O 1
ATOM 795 N N . ARG A 1 98 ? 9.966 4.994 -1.903 1.00 73.31 98 ARG A N 1
ATOM 796 C CA . ARG A 1 98 ? 10.469 5.985 -0.932 1.00 73.31 98 ARG A CA 1
ATOM 797 C C . ARG A 1 98 ? 11.362 7.033 -1.588 1.00 73.31 98 ARG A C 1
ATOM 799 O O . ARG A 1 98 ? 11.421 8.160 -1.114 1.00 73.31 98 ARG A O 1
ATOM 806 N N . GLU A 1 99 ? 12.069 6.650 -2.643 1.00 79.31 99 GLU A N 1
ATOM 807 C CA . GLU A 1 99 ? 13.001 7.518 -3.370 1.00 79.31 99 GLU A CA 1
ATOM 808 C C . GLU A 1 99 ? 12.279 8.378 -4.415 1.00 79.31 99 GLU A C 1
ATOM 810 O O . GLU A 1 99 ? 12.659 9.526 -4.641 1.00 79.31 99 GLU A O 1
ATOM 815 N N . HIS A 1 100 ? 11.214 7.842 -5.018 1.00 82.69 100 HIS A N 1
ATOM 816 C CA . HIS A 1 100 ? 10.430 8.494 -6.067 1.00 82.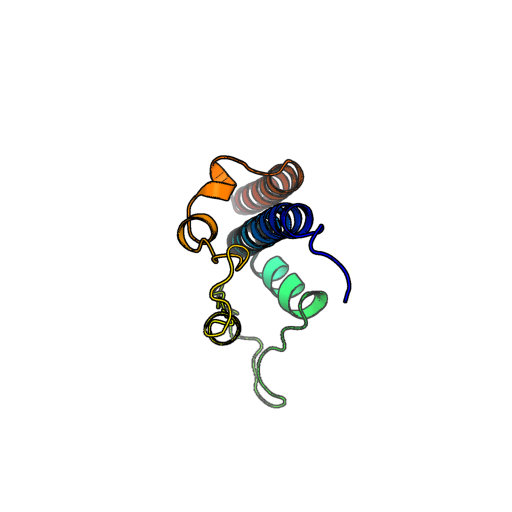69 100 HIS A CA 1
ATOM 817 C C . HIS A 1 100 ? 8.914 8.342 -5.850 1.00 82.69 100 HIS A C 1
ATOM 819 O O . HIS A 1 100 ? 8.231 7.804 -6.723 1.00 82.69 100 HIS A O 1
ATOM 825 N N . PRO A 1 101 ? 8.371 8.786 -4.704 1.00 86.00 101 PRO A N 1
ATOM 826 C CA . PRO A 1 101 ? 6.948 8.652 -4.413 1.00 86.00 101 PRO A CA 1
ATOM 827 C C . PRO A 1 101 ? 6.090 9.490 -5.366 1.00 86.00 101 PRO A C 1
ATOM 829 O O . PRO A 1 101 ? 6.451 10.618 -5.719 1.00 86.00 101 PRO A O 1
ATOM 832 N N . SER A 1 102 ? 4.921 8.971 -5.735 1.00 88.81 102 SER A N 1
ATOM 833 C CA . SER A 1 102 ? 3.894 9.779 -6.388 1.00 88.81 102 SER A CA 1
ATOM 834 C C . SER A 1 102 ? 3.245 10.770 -5.408 1.00 88.81 102 SER A C 1
ATOM 836 O O . SER A 1 102 ? 3.182 10.544 -4.197 1.00 88.81 102 SER A O 1
ATOM 838 N N . GLU A 1 103 ? 2.739 11.890 -5.930 1.00 90.50 103 GLU A N 1
ATOM 839 C CA . GLU A 1 103 ? 2.022 12.891 -5.125 1.00 90.50 103 GLU A CA 1
ATOM 840 C C . GLU A 1 103 ? 0.735 12.314 -4.511 1.00 90.50 103 GLU A C 1
ATOM 842 O O . GLU A 1 103 ? 0.407 12.594 -3.355 1.00 90.50 103 GLU A O 1
ATOM 847 N N . GLU A 1 104 ? 0.039 11.453 -5.261 1.00 90.94 104 GLU A N 1
ATOM 848 C CA . GLU A 1 104 ? -1.156 10.737 -4.801 1.00 90.94 104 GLU A CA 1
ATOM 849 C C . GLU A 1 104 ? -0.831 9.847 -3.591 1.00 90.94 104 GLU A C 1
ATOM 851 O O . GLU A 1 104 ? -1.534 9.892 -2.579 1.00 90.94 104 GLU A O 1
ATOM 856 N N . TYR A 1 105 ? 0.277 9.102 -3.658 1.00 90.00 105 TYR A N 1
ATOM 857 C CA . TYR A 1 105 ? 0.751 8.252 -2.569 1.00 90.00 105 TYR A CA 1
ATOM 858 C C . TYR A 1 105 ? 1.099 9.052 -1.308 1.00 90.00 105 TYR A C 1
ATOM 860 O O . TYR A 1 105 ? 0.656 8.698 -0.214 1.00 90.00 105 TYR A O 1
ATOM 868 N N . LEU A 1 106 ? 1.836 10.160 -1.444 1.00 90.81 106 LEU A N 1
ATOM 869 C CA . LEU A 1 106 ? 2.178 11.022 -0.304 1.00 90.81 106 LEU A CA 1
ATOM 870 C C . LEU A 1 106 ? 0.940 11.644 0.344 1.00 90.81 106 LEU A C 1
ATOM 872 O O . LEU A 1 106 ? 0.846 11.701 1.571 1.00 90.81 106 LEU A O 1
ATOM 876 N N . THR A 1 107 ? -0.015 12.084 -0.474 1.00 93.12 107 THR A N 1
ATOM 877 C CA . THR A 1 107 ? -1.269 12.672 0.010 1.00 93.12 107 THR A CA 1
ATOM 878 C C . THR A 1 107 ? -2.059 11.657 0.832 1.00 93.12 107 THR A C 1
ATOM 880 O O . THR A 1 107 ? -2.489 11.966 1.944 1.00 93.12 107 THR A O 1
ATOM 883 N N . ALA A 1 108 ? -2.200 10.429 0.326 1.00 92.06 108 ALA A N 1
ATOM 884 C CA . ALA A 1 108 ? -2.893 9.358 1.034 1.00 92.06 108 ALA A CA 1
ATOM 885 C C . ALA A 1 108 ? -2.165 8.960 2.330 1.00 92.06 108 ALA A C 1
ATOM 887 O O . ALA A 1 108 ? -2.800 8.849 3.377 1.00 92.06 108 ALA A O 1
ATOM 888 N N . LEU A 1 109 ? -0.833 8.822 2.300 1.00 90.31 109 LEU A N 1
ATOM 889 C CA . LEU A 1 109 ? -0.041 8.547 3.505 1.00 90.31 109 LEU A CA 1
ATOM 890 C C . LEU A 1 109 ? -0.218 9.624 4.578 1.00 90.31 109 LEU A C 1
ATOM 892 O O . LEU A 1 109 ? -0.367 9.290 5.750 1.00 90.31 109 LEU A O 1
ATOM 896 N N . SER A 1 110 ? -0.228 10.903 4.195 1.00 90.12 110 SER A N 1
ATOM 897 C CA . SER A 1 110 ? -0.431 12.001 5.145 1.00 90.12 110 SER A CA 1
ATOM 898 C C . SER A 1 110 ? -1.816 11.954 5.790 1.00 90.12 110 SER A C 1
ATOM 900 O O . SER A 1 110 ? -1.943 12.272 6.970 1.00 90.12 110 SER A O 1
ATOM 902 N N . GLN A 1 111 ? -2.849 11.562 5.040 1.00 89.94 111 GLN A N 1
ATOM 903 C CA . GLN A 1 111 ? -4.201 11.400 5.578 1.00 89.94 111 GLN A CA 1
ATOM 904 C C . GLN A 1 111 ? -4.283 10.228 6.562 1.00 89.94 1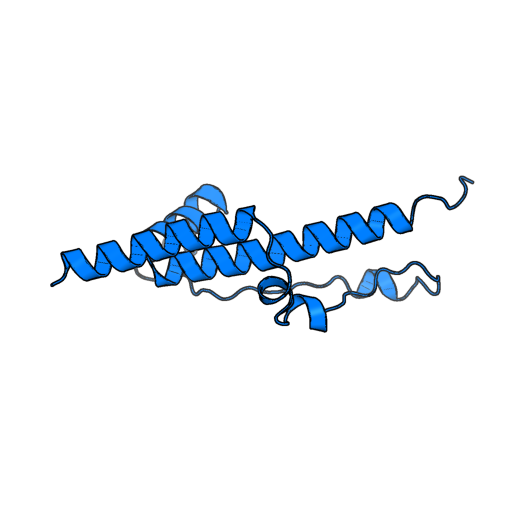11 GLN A C 1
ATOM 906 O O . GLN A 1 111 ? -4.918 10.357 7.607 1.00 89.94 111 GLN A O 1
ATOM 911 N N . ILE A 1 112 ? -3.613 9.113 6.257 1.00 89.31 112 ILE A N 1
ATOM 912 C CA . ILE A 1 112 ? -3.541 7.946 7.148 1.00 89.31 112 ILE A CA 1
ATOM 913 C C . ILE A 1 112 ? -2.776 8.294 8.431 1.00 89.31 112 ILE A C 1
ATOM 915 O O . ILE A 1 112 ? -3.243 7.975 9.519 1.00 89.31 112 ILE A O 1
ATOM 919 N N . ALA A 1 113 ? -1.644 8.994 8.323 1.00 86.94 113 ALA A N 1
ATOM 920 C CA . ALA A 1 113 ? -0.860 9.417 9.484 1.00 86.94 113 ALA A CA 1
ATOM 921 C C . ALA A 1 113 ? -1.662 10.339 10.418 1.00 86.94 113 ALA A C 1
ATOM 923 O O . ALA A 1 113 ? -1.663 10.141 11.629 1.00 86.94 113 ALA A O 1
ATOM 924 N N . ALA A 1 114 ? -2.412 11.294 9.859 1.00 86.69 114 ALA A N 1
ATOM 925 C CA . ALA A 1 114 ? -3.297 12.146 10.649 1.00 86.69 114 ALA A CA 1
ATOM 926 C C . ALA A 1 114 ? -4.412 11.345 11.349 1.00 86.69 114 ALA A C 1
ATOM 928 O O . ALA A 1 114 ? -4.845 11.713 12.438 1.00 86.69 114 ALA A O 1
ATOM 929 N N . LEU A 1 115 ? -4.900 10.255 10.746 1.00 79.62 115 LEU A N 1
ATOM 930 C CA . LEU A 1 115 ? -5.874 9.371 11.390 1.00 79.62 115 LEU A CA 1
ATOM 931 C C . LEU A 1 115 ? -5.257 8.653 12.601 1.00 79.62 115 LEU A C 1
ATOM 933 O O . LEU A 1 115 ? -5.885 8.616 13.656 1.00 79.62 115 LEU A O 1
ATOM 937 N N . ASP A 1 116 ? -4.033 8.140 12.457 1.00 76.31 116 ASP A N 1
ATOM 938 C CA . ASP A 1 116 ? -3.304 7.448 13.527 1.00 76.31 116 ASP A CA 1
ATOM 939 C C . ASP A 1 116 ? -3.077 8.367 14.741 1.00 76.31 116 ASP A C 1
ATOM 941 O O . ASP A 1 116 ? -3.448 8.019 15.861 1.00 76.31 116 ASP A O 1
ATOM 945 N N . GLU A 1 117 ? -2.584 9.593 14.527 1.00 73.62 117 GLU A N 1
ATOM 946 C CA . GLU A 1 117 ? -2.371 10.582 15.600 1.00 73.62 117 GLU A CA 1
ATOM 947 C C . GLU A 1 117 ? -3.659 10.892 16.385 1.00 73.62 117 GLU A C 1
ATOM 949 O O . GLU A 1 117 ? -3.653 10.912 17.619 1.00 73.62 117 GLU A O 1
ATOM 954 N N . ASN A 1 118 ? -4.790 11.044 15.690 1.00 64.56 118 ASN A N 1
ATOM 955 C CA . ASN A 1 118 ? -6.089 11.284 16.327 1.00 64.56 118 ASN A CA 1
ATOM 956 C C . ASN A 1 118 ? -6.569 10.087 17.171 1.00 64.56 118 ASN A C 1
ATOM 958 O O . ASN A 1 118 ? -7.250 10.272 18.183 1.00 64.56 118 ASN A O 1
ATOM 962 N N . ILE A 1 119 ? -6.227 8.856 16.776 1.00 58.91 119 ILE A N 1
ATOM 963 C CA . ILE A 1 119 ? -6.552 7.644 17.544 1.00 58.91 119 ILE A CA 1
ATOM 964 C C . ILE A 1 119 ? -5.730 7.591 18.840 1.00 58.91 119 ILE A C 1
ATOM 966 O O . ILE A 1 119 ? -6.247 7.149 19.873 1.00 58.91 119 ILE A O 1
ATOM 970 N N . TRP A 1 120 ? -4.485 8.076 18.815 1.00 59.00 120 TRP A N 1
ATOM 971 C CA . TRP A 1 120 ? -3.638 8.172 20.006 1.00 59.00 120 TRP A CA 1
ATOM 972 C C . TRP A 1 120 ? -4.095 9.272 20.974 1.00 59.00 120 TRP A C 1
ATOM 974 O O . TRP A 1 120 ? -4.145 9.018 22.178 1.00 59.00 120 TRP A O 1
ATOM 984 N N . GLU A 1 121 ? -4.495 10.451 20.484 1.00 55.31 121 GLU A N 1
ATOM 985 C CA . GLU A 1 121 ? -4.970 11.556 21.338 1.00 55.31 121 GLU A CA 1
ATOM 986 C C . GLU A 1 121 ? -6.303 11.254 22.046 1.00 55.31 121 GLU A C 1
ATOM 988 O O . GLU A 1 121 ? -6.503 11.671 23.183 1.00 55.31 121 GLU A O 1
ATOM 993 N N . LEU A 1 122 ? -7.204 10.482 21.430 1.00 54.84 122 LEU A N 1
ATOM 994 C CA . LEU A 1 122 ? -8.490 10.100 22.038 1.00 54.84 122 LEU A CA 1
ATOM 995 C C . LEU A 1 122 ? -8.379 8.997 23.107 1.00 54.84 122 LEU A C 1
ATOM 997 O O . LEU A 1 122 ? -9.373 8.677 23.766 1.00 54.84 122 LEU A O 1
ATOM 1001 N N . ARG A 1 123 ? -7.200 8.387 23.272 1.00 49.38 123 ARG A N 1
ATOM 1002 C CA . ARG A 1 123 ? -6.929 7.350 24.283 1.00 49.38 123 ARG A CA 1
ATOM 1003 C C . ARG A 1 123 ? -6.114 7.850 25.487 1.00 49.38 123 ARG A C 1
ATOM 1005 O O . ARG A 1 123 ? -5.891 7.046 26.395 1.00 49.38 123 ARG A O 1
ATOM 1012 N N . GLY A 1 124 ? -5.676 9.113 25.498 1.00 42.44 124 GLY A N 1
ATOM 1013 C CA . GLY A 1 124 ? -4.954 9.761 26.609 1.00 42.44 124 GLY A CA 1
ATOM 1014 C C . GLY A 1 124 ? -5.861 10.592 27.506 1.00 42.44 124 GLY A C 1
ATOM 1015 O O . GLY A 1 124 ? -5.620 10.578 28.734 1.00 42.44 124 GLY A O 1
#

Organism: NCBI:txid129364